Protein AF-A0AAV9QE67-F1 (afdb_monomer_lite)

InterPro domains:
  IPR005828 Major facilitator, sugar transporter-like [PF00083] (31-119)
  IPR036259 MFS transporter superfamily [G3DSA:1.20.1250.20] (19-122)
  IPR036259 MFS transporter superfamily [SSF103473] (22-119)
  IPR050360 Major Facilitator Superfamily Sugar Transporters [PTHR48022] (24-118)

Radius of gyration: 26.64 Å; chains: 1; bounding box: 108×35×49 Å

pLDDT: mean 72.11, std 13.3, range [40.47, 94.06]

Structure (mmCIF, N/CA/C/O backbone):
data_AF-A0AAV9QE67-F1
#
_entry.id   AF-A0AAV9QE67-F1
#
loop_
_atom_site.group_PDB
_atom_site.id
_atom_site.type_symbol
_atom_site.label_atom_id
_atom_site.label_alt_id
_atom_site.label_comp_id
_atom_site.label_asym_id
_atom_site.label_entity_id
_atom_site.label_seq_id
_atom_site.pdbx_PDB_ins_code
_atom_site.Cartn_x
_atom_site.Cartn_y
_atom_site.Cartn_z
_atom_site.occupancy
_atom_site.B_iso_or_equiv
_atom_site.auth_seq_id
_atom_site.auth_comp_id
_atom_site.auth_asym_id
_atom_site.auth_atom_id
_atom_site.pdbx_PDB_model_num
ATOM 1 N N . MET A 1 1 ? 61.101 -3.709 4.827 1.00 40.88 1 MET A N 1
ATOM 2 C CA . MET A 1 1 ? 61.455 -2.454 4.134 1.00 40.88 1 MET A CA 1
ATOM 3 C C . MET A 1 1 ? 60.530 -2.298 2.941 1.00 40.88 1 MET A C 1
ATOM 5 O O . MET A 1 1 ? 60.431 -3.262 2.199 1.00 40.88 1 MET A O 1
ATOM 9 N N . HIS A 1 2 ? 59.928 -1.110 2.797 1.00 40.47 2 HIS A N 1
ATOM 10 C CA . HIS A 1 2 ? 59.095 -0.625 1.678 1.00 40.47 2 HIS A CA 1
ATOM 11 C C . HIS A 1 2 ? 57.735 -1.325 1.476 1.00 40.47 2 HIS A C 1
ATOM 13 O O . HIS A 1 2 ? 57.676 -2.539 1.385 1.00 40.47 2 HIS A O 1
ATOM 19 N N . GLY A 1 3 ? 56.598 -0.642 1.370 1.00 43.06 3 GLY A N 1
ATOM 20 C CA . GLY A 1 3 ? 56.337 0.793 1.298 1.00 43.06 3 GLY A CA 1
ATOM 21 C C . GLY A 1 3 ? 54.846 1.019 1.008 1.00 43.06 3 GLY A C 1
ATOM 22 O O . GLY A 1 3 ? 54.282 0.369 0.140 1.00 43.06 3 GLY A O 1
ATOM 23 N N . GLU A 1 4 ? 54.240 1.872 1.830 1.00 51.09 4 GLU A N 1
ATOM 24 C CA . GLU A 1 4 ? 53.276 2.933 1.508 1.00 51.09 4 GLU A CA 1
ATOM 25 C C . GLU A 1 4 ? 52.076 2.690 0.560 1.00 51.09 4 GLU A C 1
ATOM 27 O O . GLU A 1 4 ? 52.198 2.444 -0.632 1.00 51.09 4 GLU A O 1
ATOM 32 N N . THR A 1 5 ? 50.893 2.931 1.146 1.00 53.00 5 THR A N 1
ATOM 33 C CA . THR A 1 5 ? 49.772 3.740 0.624 1.00 53.00 5 THR A CA 1
ATOM 34 C C . THR A 1 5 ? 49.312 3.568 -0.825 1.00 53.00 5 THR A C 1
ATOM 36 O O . THR A 1 5 ? 49.929 4.041 -1.773 1.00 53.00 5 THR A O 1
ATOM 39 N N . GLY A 1 6 ? 48.068 3.111 -0.953 1.00 41.88 6 GLY A N 1
ATOM 40 C CA . GLY A 1 6 ? 47.242 3.324 -2.134 1.00 41.88 6 GLY A CA 1
ATOM 41 C C . GLY A 1 6 ? 45.772 3.328 -1.746 1.00 41.88 6 GLY A C 1
ATOM 42 O O . GLY A 1 6 ? 45.041 2.408 -2.094 1.00 41.88 6 GLY A O 1
ATOM 43 N N . LEU A 1 7 ? 45.339 4.339 -0.981 1.00 50.62 7 LEU A N 1
ATOM 44 C CA . LEU A 1 7 ? 43.921 4.690 -0.909 1.00 50.62 7 LEU A CA 1
ATOM 45 C C . LEU A 1 7 ? 43.476 4.979 -2.342 1.00 50.62 7 LEU A C 1
ATOM 47 O O . LEU A 1 7 ? 43.859 5.995 -2.919 1.00 50.62 7 LEU A O 1
ATOM 51 N N . VAL A 1 8 ? 42.734 4.038 -2.924 1.00 54.16 8 VAL A N 1
ATOM 52 C CA . VAL A 1 8 ? 42.172 4.132 -4.270 1.00 54.16 8 VAL A CA 1
ATOM 53 C C . VAL A 1 8 ? 41.170 5.282 -4.268 1.00 54.16 8 VAL A C 1
ATOM 55 O O . VAL A 1 8 ? 39.985 5.118 -3.985 1.00 54.16 8 VAL A O 1
ATOM 58 N N . GLY A 1 9 ? 41.685 6.478 -4.541 1.00 53.56 9 GLY A N 1
ATOM 59 C CA . GLY A 1 9 ? 40.908 7.639 -4.920 1.00 53.56 9 GLY A CA 1
ATOM 60 C C . GLY A 1 9 ? 40.227 7.328 -6.242 1.00 53.56 9 GLY A C 1
ATOM 61 O O . GLY A 1 9 ? 40.809 7.510 -7.309 1.00 53.56 9 GLY A O 1
ATOM 62 N N . GLY A 1 10 ? 38.992 6.832 -6.171 1.00 59.50 10 GLY A N 1
ATOM 63 C CA . GLY A 1 10 ? 38.099 6.877 -7.320 1.00 59.50 10 GLY A CA 1
ATOM 64 C C . GLY A 1 10 ? 37.968 8.335 -7.780 1.00 59.50 10 GLY A C 1
ATOM 65 O O . GLY A 1 10 ? 37.978 9.235 -6.933 1.00 59.50 10 GLY A O 1
ATOM 66 N N . PRO A 1 11 ? 37.879 8.611 -9.091 1.00 61.69 11 PRO A N 1
ATOM 67 C CA . PRO A 1 11 ? 37.698 9.972 -9.576 1.00 61.69 11 PRO A CA 1
ATOM 68 C C . PRO A 1 11 ? 36.473 10.591 -8.890 1.00 61.69 11 PRO A C 1
ATOM 70 O O . PRO A 1 11 ? 35.359 10.081 -9.012 1.00 61.69 11 PRO A O 1
ATOM 73 N N . GLN A 1 12 ? 36.685 11.678 -8.143 1.00 59.16 12 GLN A N 1
ATOM 74 C CA . GLN A 1 12 ? 35.619 12.485 -7.549 1.00 59.16 12 GLN A CA 1
ATOM 75 C C . GLN A 1 12 ? 34.843 13.152 -8.690 1.00 59.16 12 GLN A C 1
ATOM 77 O O . GLN A 1 12 ? 35.134 14.280 -9.089 1.00 59.16 12 GLN A O 1
ATOM 82 N N . LEU A 1 13 ? 33.883 12.429 -9.274 1.00 62.62 13 LEU A N 1
ATOM 83 C CA . LEU A 1 13 ? 32.970 12.993 -10.259 1.00 62.62 13 LEU A CA 1
ATOM 84 C C . LEU A 1 13 ? 32.192 14.131 -9.596 1.00 62.62 13 LEU A C 1
ATOM 86 O O . LEU A 1 13 ? 31.385 13.915 -8.692 1.00 62.62 13 LEU A O 1
ATOM 90 N N . SER A 1 14 ? 32.467 15.347 -10.065 1.00 63.91 14 SER A N 1
ATOM 91 C CA . SER A 1 14 ? 31.830 16.582 -9.620 1.00 63.91 14 SER A CA 1
ATOM 92 C C . SER A 1 14 ? 30.305 16.441 -9.598 1.00 63.91 14 SER A C 1
ATOM 94 O O . SER A 1 14 ? 29.702 15.989 -10.577 1.00 63.91 14 SER A O 1
ATOM 96 N N . LEU A 1 15 ? 29.679 16.875 -8.495 1.00 64.06 15 LEU A N 1
ATOM 97 C CA . LEU A 1 15 ? 28.220 16.939 -8.309 1.00 64.06 15 LEU A CA 1
ATOM 98 C C . LEU A 1 15 ? 27.513 17.589 -9.506 1.00 64.06 15 LEU A C 1
ATOM 100 O O . LEU A 1 15 ? 26.421 17.179 -9.888 1.00 64.06 15 LEU A O 1
ATOM 104 N N . VAL A 1 16 ? 28.175 18.551 -10.146 1.00 62.72 16 VAL A N 1
ATOM 105 C CA . VAL A 1 16 ? 27.661 19.280 -11.308 1.00 62.72 16 VAL A CA 1
ATOM 106 C C . VAL A 1 16 ? 27.590 18.394 -12.560 1.00 62.72 16 VAL A C 1
ATOM 108 O O . VAL A 1 16 ? 26.678 18.551 -13.365 1.00 62.72 16 VAL A O 1
ATOM 111 N N . HIS A 1 17 ? 28.491 17.416 -12.716 1.00 59.12 17 HIS A N 1
ATOM 112 C CA . HIS A 1 17 ? 28.443 16.458 -13.827 1.00 59.12 17 HIS A CA 1
ATOM 113 C C . HIS A 1 17 ? 27.333 15.416 -13.622 1.00 59.12 17 HIS A C 1
ATOM 115 O O . HIS A 1 17 ? 26.629 15.082 -14.570 1.00 59.12 17 HIS A O 1
ATOM 121 N N . ARG A 1 18 ? 27.089 14.990 -12.371 1.00 60.72 18 ARG A N 1
ATOM 122 C CA . ARG A 1 18 ? 25.932 14.142 -12.014 1.00 60.72 18 ARG A CA 1
ATOM 123 C C . ARG A 1 18 ? 24.594 14.859 -12.209 1.00 60.72 18 ARG A C 1
ATOM 125 O O . ARG A 1 18 ? 23.641 14.248 -12.673 1.00 60.72 18 ARG A O 1
ATOM 132 N N . MET A 1 19 ? 24.542 16.159 -11.919 1.00 61.78 19 MET A N 1
ATOM 133 C CA . MET A 1 19 ? 23.372 17.005 -12.195 1.00 61.78 19 MET A CA 1
ATOM 134 C C . MET A 1 19 ? 23.133 17.218 -13.699 1.00 61.78 19 MET A C 1
ATOM 136 O O . MET A 1 19 ? 22.018 17.538 -14.093 1.00 61.78 19 MET A O 1
ATOM 140 N N . ARG A 1 20 ? 24.150 17.020 -14.553 1.00 61.75 20 ARG A N 1
ATOM 141 C CA . ARG A 1 20 ? 24.038 17.140 -16.018 1.00 61.75 20 ARG A CA 1
ATOM 142 C C . ARG A 1 20 ? 23.536 15.863 -16.702 1.00 61.75 20 ARG A C 1
ATOM 144 O O . ARG A 1 20 ? 23.045 15.943 -17.821 1.00 61.75 20 ARG A O 1
ATOM 151 N N . GLU A 1 21 ? 23.591 14.718 -16.021 1.00 65.38 21 GLU A N 1
ATOM 152 C CA . GLU A 1 21 ? 22.964 13.457 -16.452 1.00 65.38 21 GLU A CA 1
ATOM 153 C C .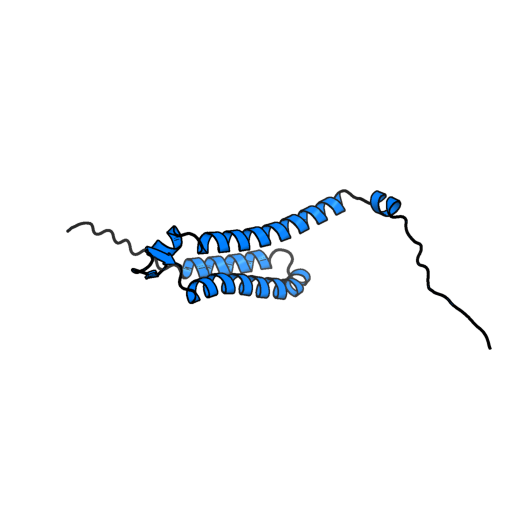 GLU A 1 21 ? 21.529 13.274 -15.924 1.00 65.38 21 GLU A C 1
ATOM 155 O O . GLU A 1 21 ? 20.986 12.169 -15.962 1.00 65.38 21 GLU A O 1
ATOM 160 N N . PHE A 1 22 ? 20.878 14.347 -15.454 1.00 63.50 22 PHE A N 1
ATOM 161 C CA . PHE A 1 22 ? 19.447 14.348 -15.131 1.00 63.50 22 PHE A CA 1
ATOM 162 C C . PHE A 1 22 ? 18.616 14.107 -16.400 1.00 63.50 22 PHE A C 1
ATOM 164 O O . PHE A 1 22 ? 18.114 15.018 -17.055 1.00 63.50 22 PHE A O 1
ATOM 171 N N . ASN A 1 23 ? 18.509 12.838 -16.776 1.00 79.50 23 ASN A N 1
ATOM 172 C CA . ASN A 1 23 ? 17.697 12.377 -17.880 1.00 79.50 23 ASN A CA 1
ATOM 173 C C . ASN A 1 23 ? 16.223 12.406 -17.449 1.00 79.50 23 ASN A C 1
ATOM 175 O O . ASN A 1 23 ? 15.893 12.054 -16.312 1.00 79.50 23 ASN A O 1
ATOM 179 N N . LEU A 1 24 ? 15.317 12.787 -18.350 1.00 80.88 24 LEU A N 1
ATOM 180 C CA . LEU A 1 24 ? 13.880 12.863 -18.061 1.00 80.88 24 LEU A CA 1
ATOM 181 C C . LEU A 1 24 ? 13.338 11.515 -17.549 1.00 80.88 24 LEU A C 1
ATOM 183 O O . LEU A 1 24 ? 12.487 11.470 -16.663 1.00 80.88 24 LEU A O 1
ATOM 187 N N . THR A 1 25 ? 13.898 10.410 -18.049 1.00 85.31 25 THR A N 1
ATOM 188 C CA . THR A 1 25 ? 13.590 9.046 -17.603 1.00 85.31 25 THR A CA 1
ATOM 189 C C . THR A 1 25 ? 13.907 8.822 -16.121 1.00 85.31 25 THR A C 1
ATOM 191 O O . THR A 1 25 ? 13.135 8.165 -15.429 1.00 85.31 25 THR A O 1
ATOM 194 N N . LEU A 1 26 ? 15.004 9.384 -15.603 1.00 86.62 26 LEU A N 1
ATOM 195 C CA . LEU A 1 26 ? 15.378 9.264 -14.188 1.00 86.62 26 LEU A CA 1
ATOM 196 C C . LEU A 1 26 ? 14.388 10.011 -13.295 1.00 86.62 26 LEU A C 1
ATOM 198 O O . LEU A 1 26 ? 13.902 9.449 -12.316 1.00 86.62 26 LEU A O 1
ATOM 202 N N . VAL A 1 27 ? 14.031 11.240 -13.674 1.00 88.94 27 VAL A N 1
ATOM 203 C CA . VAL A 1 27 ? 13.007 12.028 -12.971 1.00 88.94 27 VAL A CA 1
ATOM 204 C C . VAL A 1 27 ? 11.668 11.293 -12.978 1.00 88.94 27 VAL A C 1
ATOM 206 O O . VAL A 1 27 ? 11.007 11.204 -11.946 1.00 88.94 27 VAL A O 1
ATOM 209 N N . PHE A 1 28 ? 11.292 10.703 -14.113 1.00 90.56 28 PHE A N 1
ATOM 210 C CA . PHE A 1 28 ? 10.069 9.917 -14.226 1.00 90.56 28 PHE A CA 1
ATOM 211 C C . PHE A 1 28 ? 10.067 8.702 -13.288 1.00 90.56 28 PHE A C 1
ATOM 213 O O . PHE A 1 28 ? 9.093 8.490 -12.569 1.00 90.56 28 PHE A O 1
ATOM 220 N N . VAL A 1 29 ? 11.161 7.934 -13.230 1.00 91.44 29 VAL A N 1
ATOM 221 C CA . VAL A 1 29 ? 11.276 6.779 -12.320 1.00 91.44 29 VAL A CA 1
ATOM 222 C C . VAL A 1 29 ? 11.254 7.216 -10.852 1.00 91.44 29 VAL A C 1
ATOM 224 O O . VAL A 1 29 ? 10.623 6.550 -10.030 1.00 91.44 29 VAL A O 1
ATOM 227 N N . MET A 1 30 ? 11.883 8.345 -10.514 1.00 91.31 30 MET A N 1
ATOM 228 C CA . MET A 1 30 ? 11.853 8.908 -9.159 1.00 91.31 30 MET A CA 1
ATOM 229 C C . MET A 1 30 ? 10.443 9.334 -8.744 1.00 91.31 30 MET A C 1
ATOM 231 O O . MET A 1 30 ? 9.994 8.975 -7.657 1.00 91.31 30 MET A O 1
ATOM 235 N N . LEU A 1 31 ? 9.724 10.050 -9.613 1.00 93.56 31 LEU A N 1
ATOM 236 C CA . LEU A 1 31 ? 8.333 10.436 -9.368 1.00 93.56 31 LEU A CA 1
ATOM 237 C C . LEU A 1 31 ? 7.422 9.210 -9.270 1.00 93.56 31 LEU A C 1
ATOM 239 O O . LEU A 1 31 ? 6.570 9.153 -8.387 1.00 93.56 31 LEU A O 1
ATOM 243 N N . TYR A 1 32 ? 7.634 8.210 -10.126 1.00 92.06 32 TYR A N 1
ATOM 244 C CA . TYR A 1 32 ? 6.895 6.953 -10.084 1.00 92.06 32 TYR A CA 1
ATOM 245 C C . TYR A 1 32 ? 7.103 6.224 -8.749 1.00 92.06 32 TYR A C 1
ATOM 247 O O . TYR A 1 32 ? 6.129 5.925 -8.057 1.00 92.06 32 TYR A O 1
ATOM 255 N N . MET A 1 33 ? 8.351 6.019 -8.322 1.00 91.44 33 MET A N 1
ATOM 256 C CA . MET A 1 33 ? 8.648 5.398 -7.025 1.00 91.44 33 MET A CA 1
ATOM 257 C C . MET A 1 33 ? 8.115 6.223 -5.848 1.00 91.44 33 MET A C 1
ATOM 259 O O . MET A 1 33 ? 7.550 5.660 -4.909 1.00 91.44 33 MET A O 1
ATOM 263 N N . GLY A 1 34 ? 8.213 7.553 -5.926 1.00 94.06 34 GLY A N 1
ATOM 264 C CA . GLY A 1 34 ? 7.622 8.462 -4.946 1.00 94.06 34 GLY A CA 1
ATOM 265 C C . GLY A 1 34 ? 6.101 8.316 -4.855 1.00 94.06 34 GLY A C 1
ATOM 266 O O . GLY A 1 34 ? 5.555 8.245 -3.756 1.00 94.06 34 GLY A O 1
ATOM 267 N N . SER A 1 35 ? 5.415 8.188 -5.994 1.00 93.69 35 SER A N 1
ATOM 268 C CA . SER A 1 35 ? 3.963 7.984 -6.039 1.00 93.69 35 SER A CA 1
ATOM 269 C C . SER A 1 35 ? 3.538 6.643 -5.430 1.00 93.69 35 SER A C 1
ATOM 271 O O . SER A 1 35 ? 2.545 6.595 -4.705 1.00 93.69 35 SER A O 1
ATOM 273 N N . CYS A 1 36 ? 4.320 5.574 -5.629 1.00 88.81 36 CYS A N 1
ATOM 274 C CA . CYS A 1 36 ? 4.078 4.281 -4.985 1.00 88.81 36 CYS A CA 1
ATOM 275 C C . CYS A 1 36 ? 4.213 4.370 -3.458 1.00 88.81 36 CYS A C 1
ATOM 277 O O . CYS A 1 36 ? 3.340 3.888 -2.735 1.00 88.81 36 CYS A O 1
ATOM 279 N N . ALA A 1 37 ? 5.275 5.012 -2.961 1.00 89.06 37 ALA A N 1
ATOM 280 C CA . ALA A 1 37 ? 5.482 5.198 -1.525 1.00 89.06 37 ALA A CA 1
ATOM 281 C C . ALA A 1 37 ? 4.385 6.075 -0.897 1.00 89.06 37 ALA A C 1
ATOM 283 O O . ALA A 1 37 ? 3.869 5.758 0.177 1.00 89.06 37 ALA A O 1
ATOM 284 N N . PHE A 1 38 ? 3.977 7.138 -1.594 1.00 93.62 38 PHE A N 1
ATOM 285 C CA . PHE A 1 38 ? 2.874 7.995 -1.170 1.00 93.62 38 PHE A CA 1
ATOM 286 C C . PHE A 1 38 ? 1.548 7.232 -1.101 1.00 93.62 38 PHE A C 1
ATOM 288 O O . PHE A 1 38 ? 0.829 7.353 -0.114 1.00 93.62 38 PHE A O 1
ATOM 295 N N . ASN A 1 39 ? 1.236 6.414 -2.110 1.00 91.94 39 ASN A N 1
ATOM 296 C CA . ASN A 1 39 ? 0.007 5.624 -2.136 1.00 91.94 39 ASN A CA 1
ATOM 297 C C . ASN A 1 39 ? -0.072 4.649 -0.951 1.00 91.94 39 ASN A C 1
ATOM 299 O O . ASN A 1 39 ? -1.110 4.568 -0.297 1.00 91.94 39 ASN A O 1
ATOM 303 N N . PHE A 1 40 ? 1.040 3.985 -0.618 1.00 87.44 40 PHE A N 1
ATOM 304 C CA . PHE A 1 40 ? 1.123 3.135 0.570 1.00 87.44 40 PHE A CA 1
ATOM 305 C C . PHE A 1 40 ? 0.859 3.921 1.865 1.00 87.44 40 PHE A C 1
ATOM 307 O O . PHE A 1 40 ? 0.076 3.476 2.704 1.00 87.44 40 PHE A O 1
ATOM 314 N N . GLY A 1 41 ? 1.471 5.100 2.022 1.00 91.25 41 GLY A N 1
ATOM 315 C CA . GLY A 1 41 ? 1.246 5.952 3.193 1.00 91.25 41 GLY A CA 1
ATOM 316 C C . GLY A 1 41 ? -0.192 6.469 3.290 1.00 91.25 41 GLY A C 1
ATOM 317 O O . GLY A 1 41 ? -0.776 6.474 4.374 1.00 91.25 41 GLY A O 1
ATOM 318 N N . TYR A 1 42 ? -0.781 6.853 2.157 1.00 93.12 42 TYR A N 1
ATOM 319 C CA . TYR A 1 42 ? -2.165 7.311 2.075 1.00 93.12 42 TYR A CA 1
ATOM 320 C C . TYR A 1 42 ? -3.158 6.211 2.466 1.00 93.12 42 TYR A C 1
ATOM 322 O O . TYR A 1 42 ? -4.053 6.468 3.265 1.00 93.12 42 TYR A O 1
ATOM 330 N N . ASP A 1 43 ? -2.976 4.986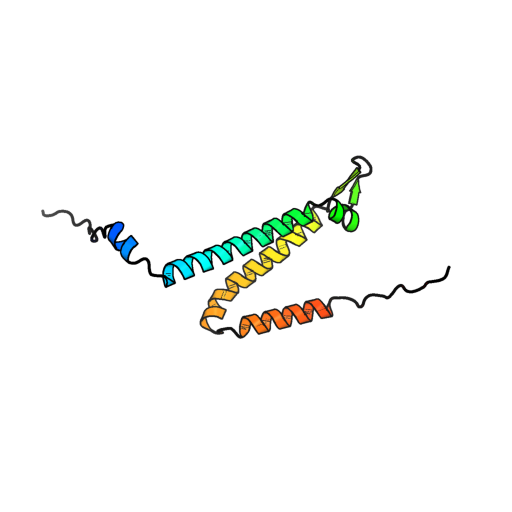 1.965 1.00 90.62 43 ASP A N 1
ATOM 331 C CA . ASP A 1 43 ? -3.811 3.828 2.310 1.00 90.62 43 ASP A CA 1
ATOM 332 C C . ASP A 1 43 ? -3.804 3.565 3.823 1.00 90.62 43 ASP A C 1
ATOM 334 O O . ASP A 1 43 ? -4.855 3.560 4.464 1.00 90.62 43 ASP A O 1
ATOM 338 N N . VAL A 1 44 ? -2.613 3.453 4.423 1.00 89.19 44 VAL A N 1
ATOM 339 C CA . VAL A 1 44 ? -2.462 3.213 5.868 1.00 89.19 44 VAL A CA 1
ATOM 340 C C . VAL A 1 44 ? -3.069 4.356 6.692 1.00 89.19 44 VAL A C 1
ATOM 342 O O . VAL A 1 44 ? -3.777 4.105 7.669 1.00 89.19 44 VAL A O 1
ATOM 345 N N . GLY A 1 45 ? -2.838 5.608 6.288 1.00 89.44 45 GLY A N 1
ATOM 346 C CA . GLY A 1 45 ? -3.373 6.783 6.976 1.00 89.44 45 GLY A CA 1
ATOM 347 C C . GLY A 1 45 ? -4.896 6.880 6.896 1.00 89.44 45 GLY A C 1
ATOM 348 O O . GLY A 1 45 ? -5.554 7.121 7.908 1.00 89.44 45 GLY A O 1
ATOM 349 N N . ASN A 1 46 ? -5.472 6.636 5.719 1.00 89.12 46 ASN A N 1
ATOM 350 C CA . ASN A 1 46 ? -6.916 6.675 5.519 1.00 89.12 46 ASN A CA 1
ATOM 351 C C . ASN A 1 46 ? -7.620 5.544 6.289 1.00 89.12 46 ASN A C 1
ATOM 353 O O . ASN A 1 46 ? -8.632 5.788 6.945 1.00 89.12 46 ASN A O 1
ATOM 357 N N . PHE A 1 47 ? -7.058 4.330 6.288 1.00 85.50 47 PHE A N 1
ATOM 358 C CA . PHE A 1 47 ? -7.574 3.219 7.096 1.00 85.50 47 PHE A CA 1
ATOM 359 C C . PHE A 1 47 ? -7.533 3.513 8.599 1.00 85.50 47 PHE A C 1
ATOM 361 O O . PHE A 1 47 ? -8.485 3.188 9.311 1.00 85.50 47 PHE A O 1
ATOM 368 N N . GLY A 1 48 ? -6.458 4.131 9.095 1.00 85.50 48 GLY A N 1
ATOM 369 C CA . GLY A 1 48 ? -6.366 4.558 10.493 1.00 85.50 48 GLY A CA 1
ATOM 370 C C . GLY A 1 48 ? -7.382 5.650 10.841 1.00 85.50 48 GLY A C 1
ATOM 371 O O . GLY A 1 48 ? -8.036 5.579 11.881 1.00 85.50 48 GLY A O 1
ATOM 372 N N . ALA A 1 49 ? -7.576 6.623 9.945 1.00 86.12 49 ALA A N 1
ATOM 373 C CA . ALA A 1 49 ? -8.540 7.704 10.136 1.00 86.12 49 ALA A CA 1
ATOM 374 C C . ALA A 1 49 ? -9.978 7.177 10.245 1.00 86.12 49 ALA A C 1
ATOM 376 O O . ALA A 1 49 ? -10.691 7.562 11.170 1.00 86.12 49 ALA A O 1
ATOM 377 N N . VAL A 1 50 ? -10.385 6.258 9.358 1.00 83.75 50 VAL A N 1
ATOM 378 C CA . VAL A 1 50 ? -11.730 5.651 9.377 1.00 83.75 50 VAL A CA 1
ATOM 379 C C . VAL A 1 50 ? -11.974 4.854 10.661 1.00 83.75 50 VAL A C 1
ATOM 381 O O . VAL A 1 50 ? -13.051 4.968 11.245 1.00 83.75 50 VAL A O 1
ATOM 384 N N . GLN A 1 51 ? -10.977 4.106 11.146 1.00 76.44 51 GLN A N 1
ATOM 385 C CA . GLN A 1 51 ? -11.077 3.360 12.410 1.00 76.44 51 GLN A CA 1
ATOM 386 C C . GLN A 1 51 ? -11.286 4.276 13.628 1.00 76.44 51 GLN A C 1
ATOM 388 O O . GLN A 1 51 ? -11.948 3.878 14.584 1.00 76.44 51 GLN A O 1
ATOM 393 N N . GLY A 1 52 ? -10.765 5.506 13.588 1.00 77.44 52 GLY A N 1
ATOM 394 C CA . GLY A 1 52 ? -10.954 6.510 14.638 1.00 77.44 52 GLY A CA 1
ATOM 395 C C . GLY A 1 52 ? -12.260 7.310 14.542 1.00 77.44 52 GLY A C 1
ATOM 396 O O . GLY A 1 52 ? -12.559 8.102 15.438 1.00 77.44 52 GLY A O 1
ATOM 397 N N . MET A 1 53 ? -13.053 7.149 13.475 1.00 79.62 53 MET A N 1
ATOM 398 C CA . MET A 1 53 ? -14.294 7.908 13.311 1.00 79.62 53 MET A CA 1
ATOM 399 C C . MET A 1 53 ? -15.385 7.402 14.261 1.00 79.62 53 MET A C 1
ATOM 401 O O . MET A 1 53 ? -15.778 6.236 14.235 1.00 79.62 53 MET A O 1
ATOM 405 N N . GLN A 1 54 ? -15.992 8.328 15.007 1.00 67.69 54 GLN A N 1
ATOM 406 C CA . GLN A 1 54 ? -17.120 8.056 15.911 1.00 67.69 54 GLN A CA 1
ATOM 407 C C . GLN A 1 54 ? -18.315 7.403 15.198 1.00 67.69 54 GLN A C 1
ATOM 409 O O . GLN A 1 54 ? -19.031 6.590 15.776 1.00 67.69 54 GLN A O 1
ATOM 414 N N . SER A 1 55 ? -18.531 7.715 13.915 1.00 67.88 55 SER A N 1
ATOM 415 C CA . SER A 1 55 ? -19.606 7.094 13.133 1.00 67.88 55 SER A CA 1
ATOM 416 C C . SER A 1 55 ? -19.358 5.609 12.843 1.00 67.88 55 SER A C 1
ATOM 418 O O . SER A 1 55 ? -20.322 4.865 12.671 1.00 67.88 55 SER A O 1
ATOM 420 N N . PHE A 1 56 ? -18.094 5.180 12.792 1.00 66.38 56 PHE A N 1
ATOM 421 C CA . PHE A 1 56 ? -17.710 3.779 12.618 1.00 66.38 56 PHE A CA 1
ATOM 422 C C . PHE A 1 56 ? -17.845 3.018 13.943 1.00 66.38 56 PHE A C 1
ATOM 424 O O . PHE A 1 56 ? -18.450 1.946 13.982 1.00 66.38 56 PHE A O 1
ATOM 431 N N . GLY A 1 57 ? -17.406 3.638 15.044 1.00 65.12 57 GLY A N 1
ATOM 432 C CA . GLY A 1 57 ? -17.615 3.133 16.404 1.00 65.12 57 GLY A CA 1
ATOM 433 C C . GLY A 1 57 ? -19.094 2.968 16.775 1.00 65.12 57 GLY A C 1
ATOM 434 O O . GLY A 1 57 ? -19.452 1.987 17.407 1.00 65.12 57 GLY A O 1
ATOM 435 N N . LYS A 1 58 ? -19.993 3.840 16.297 1.00 63.66 58 LYS A N 1
ATOM 436 C CA . LYS A 1 58 ? -21.451 3.678 16.491 1.00 63.66 58 LYS A CA 1
ATOM 437 C C . LYS A 1 58 ? -22.068 2.485 15.754 1.00 63.66 58 LYS A C 1
ATOM 439 O O . LYS A 1 58 ? -23.168 2.071 16.100 1.00 63.66 58 LYS A O 1
ATOM 444 N N . ARG A 1 59 ? -21.418 1.982 14.699 1.00 66.75 59 ARG A N 1
ATOM 445 C CA . ARG A 1 59 ? -21.968 0.931 13.825 1.00 66.75 59 ARG A CA 1
ATOM 446 C C . ARG A 1 59 ? -21.363 -0.447 14.100 1.00 66.75 59 ARG A C 1
ATOM 448 O O . ARG A 1 59 ? -22.032 -1.444 13.861 1.00 66.75 59 ARG A O 1
ATOM 455 N N . PHE A 1 60 ? -20.122 -0.488 14.588 1.00 65.62 60 PHE A N 1
ATOM 456 C CA . PHE A 1 60 ? -19.353 -1.719 14.814 1.00 65.62 60 PHE A CA 1
ATOM 457 C C . PHE A 1 60 ? -18.661 -1.787 16.187 1.00 65.62 60 PHE A C 1
ATOM 459 O O . PHE A 1 60 ? -17.950 -2.753 16.456 1.00 65.62 60 PHE A O 1
ATOM 466 N N . GLY A 1 61 ? -18.806 -0.761 17.029 1.00 64.31 61 GLY A N 1
ATOM 467 C CA . GLY A 1 61 ? -18.182 -0.676 18.349 1.00 64.31 61 GLY A CA 1
ATOM 468 C C . GLY A 1 61 ? -19.163 -0.886 19.500 1.00 64.31 61 GLY A C 1
ATOM 469 O O . GLY A 1 61 ? -20.379 -0.855 19.314 1.00 64.31 61 GLY A O 1
ATOM 470 N N . GLU A 1 62 ? -18.614 -1.080 20.696 1.00 62.22 62 GLU A N 1
ATOM 471 C CA . GLU A 1 62 ? -19.371 -1.055 21.948 1.00 62.22 62 GLU A CA 1
ATOM 472 C C . GLU A 1 62 ? -19.393 0.387 22.469 1.00 62.22 62 GLU A C 1
ATOM 474 O O . GLU A 1 62 ? -18.365 1.069 22.518 1.00 62.22 62 GLU A O 1
ATOM 479 N N . CYS A 1 63 ? -20.585 0.884 22.796 1.00 62.16 63 CYS A N 1
ATOM 480 C CA . CYS A 1 63 ? -20.738 2.187 23.426 1.00 62.16 63 CYS A CA 1
ATOM 481 C C . CYS A 1 63 ? -20.605 2.009 24.936 1.00 62.16 63 CYS A C 1
ATOM 483 O O . CYS A 1 63 ? -21.328 1.215 25.532 1.00 62.16 63 CYS A O 1
ATOM 485 N N . ASP A 1 64 ? -19.683 2.747 25.542 1.00 60.72 64 ASP A N 1
ATOM 486 C CA . ASP A 1 64 ? -19.558 2.790 26.991 1.00 60.72 64 ASP A CA 1
ATOM 487 C C . ASP A 1 64 ? -20.557 3.820 27.542 1.00 60.72 64 ASP A C 1
ATOM 489 O O . ASP A 1 64 ? -20.447 5.023 27.267 1.00 60.72 64 ASP A O 1
ATOM 493 N N . ASP A 1 65 ? -21.553 3.346 28.296 1.00 57.47 65 ASP A N 1
ATOM 494 C CA . ASP A 1 65 ? -22.610 4.175 28.894 1.00 57.47 65 ASP A CA 1
ATOM 495 C C . ASP A 1 65 ? -22.056 5.249 29.851 1.00 57.47 65 ASP A C 1
ATOM 497 O O . ASP A 1 65 ? -22.738 6.233 30.140 1.00 57.47 65 ASP A O 1
ATOM 501 N N . THR A 1 66 ? -20.809 5.113 30.323 1.00 56.72 66 THR A N 1
ATOM 502 C CA . THR A 1 66 ? -20.204 6.063 31.273 1.00 56.72 66 THR A CA 1
ATOM 503 C C . THR A 1 66 ? -19.551 7.282 30.619 1.00 56.72 66 THR A C 1
ATOM 505 O O . THR A 1 66 ? -19.474 8.342 31.240 1.00 56.72 66 THR A O 1
ATOM 508 N N . THR A 1 67 ? -19.095 7.167 29.370 1.00 61.84 67 THR A N 1
ATOM 509 C CA . THR A 1 67 ? -18.364 8.238 28.660 1.00 61.84 67 THR A CA 1
ATOM 510 C C . THR A 1 67 ? -19.075 8.724 27.400 1.00 61.84 67 THR A C 1
ATOM 512 O O . THR A 1 67 ? -18.697 9.757 26.845 1.00 61.84 67 THR A O 1
ATOM 515 N N . GLY A 1 68 ? -20.119 8.022 26.941 1.00 60.69 68 GLY A N 1
ATOM 516 C CA . GLY A 1 68 ? -20.885 8.388 25.743 1.00 60.69 68 GLY A CA 1
ATOM 517 C C . GLY A 1 68 ? -20.080 8.290 24.440 1.00 60.69 68 GLY A C 1
ATOM 518 O O . GLY A 1 68 ? -20.556 8.708 23.381 1.00 60.69 68 GLY A O 1
ATOM 519 N N . THR A 1 69 ? -18.859 7.752 24.500 1.00 58.22 69 THR A N 1
ATOM 520 C CA . THR A 1 69 ? -17.983 7.547 23.349 1.00 58.22 69 THR A CA 1
ATOM 521 C C . THR A 1 69 ? -18.109 6.111 22.865 1.00 58.22 69 THR A C 1
ATOM 523 O O . THR A 1 69 ? -17.830 5.175 23.609 1.00 58.22 69 THR A O 1
ATOM 526 N N . CYS A 1 70 ? -18.507 5.935 21.606 1.00 60.34 70 CYS A N 1
ATOM 527 C CA . CYS A 1 70 ? -18.544 4.620 20.973 1.00 60.34 70 CYS A CA 1
ATOM 528 C C . CYS A 1 70 ? -17.218 4.412 20.240 1.00 60.34 70 CYS A C 1
ATOM 530 O O . CYS A 1 70 ? -16.9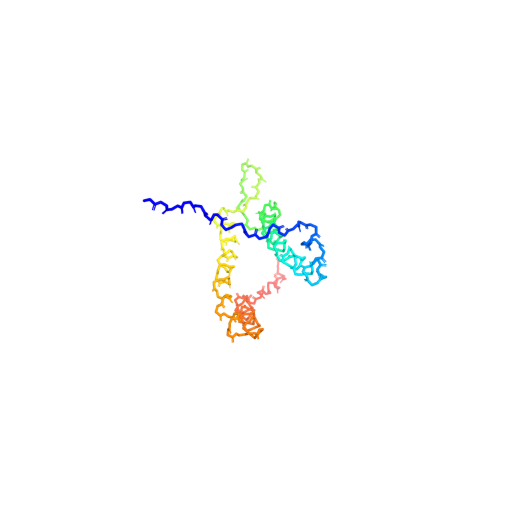34 5.100 19.254 1.00 60.34 70 CYS A O 1
ATOM 532 N N . ALA A 1 71 ? -16.398 3.486 20.731 1.00 65.69 71 ALA A N 1
ATOM 533 C CA . ALA A 1 71 ? -15.091 3.176 20.164 1.00 65.69 71 ALA A CA 1
ATOM 534 C C . ALA A 1 71 ? -15.077 1.757 19.586 1.00 65.69 71 ALA A C 1
ATOM 536 O O . ALA A 1 71 ? -15.792 0.866 20.044 1.00 65.69 71 ALA A O 1
ATOM 537 N N . LEU A 1 72 ? -14.258 1.543 18.554 1.00 68.25 72 LEU A N 1
ATOM 538 C CA . LEU A 1 72 ? -14.067 0.214 17.985 1.00 68.25 72 LEU A CA 1
ATOM 539 C C . LEU A 1 72 ? -13.232 -0.639 18.963 1.00 68.25 72 LEU A C 1
ATOM 541 O O . LEU A 1 72 ? -12.168 -0.179 19.391 1.00 68.25 72 LEU A O 1
ATOM 545 N N . PRO A 1 73 ? -13.666 -1.862 19.324 1.00 69.94 73 PRO A N 1
ATOM 546 C CA . PRO A 1 73 ? -12.944 -2.694 20.276 1.00 69.94 73 PRO A CA 1
ATOM 547 C C . PRO A 1 73 ? -11.539 -3.029 19.760 1.00 69.94 73 PRO A C 1
ATOM 549 O O . PRO A 1 73 ? -11.338 -3.324 18.579 1.00 69.94 73 PRO A O 1
ATOM 552 N N . ALA A 1 74 ? -10.553 -3.006 20.662 1.00 74.75 74 ALA A N 1
ATOM 553 C CA . ALA A 1 74 ? -9.130 -3.086 20.317 1.00 74.75 74 ALA A CA 1
ATOM 554 C C . ALA A 1 74 ? -8.751 -4.349 19.521 1.00 74.75 74 ALA A C 1
ATOM 556 O O . ALA A 1 74 ? -7.859 -4.303 18.670 1.00 74.75 74 ALA A O 1
ATOM 557 N N . TRP A 1 75 ? -9.444 -5.468 19.755 1.00 75.19 75 TRP A N 1
ATOM 558 C CA . TRP A 1 75 ? -9.215 -6.712 19.019 1.00 75.19 75 TRP A CA 1
ATOM 559 C C . TRP A 1 75 ? -9.607 -6.575 17.540 1.00 75.19 75 TRP A C 1
ATOM 561 O O . TRP A 1 75 ? -8.869 -7.025 16.664 1.00 75.19 75 TRP A O 1
ATOM 571 N N . LEU A 1 76 ? -10.715 -5.888 17.247 1.00 77.44 76 LEU A N 1
ATOM 572 C CA . LEU A 1 76 ? -11.217 -5.721 15.888 1.00 77.44 76 LEU A CA 1
ATOM 573 C C . LEU A 1 76 ? -10.344 -4.739 15.102 1.00 77.44 76 LEU A C 1
ATOM 575 O O . LEU A 1 76 ? -9.929 -5.058 13.992 1.00 77.44 76 LEU A O 1
ATOM 579 N N . SER A 1 77 ? -9.966 -3.607 15.702 1.00 78.69 77 SER A N 1
ATOM 580 C CA . SER A 1 77 ? -9.011 -2.654 15.108 1.00 78.69 77 SER A CA 1
ATOM 581 C C . SER A 1 77 ? -7.662 -3.315 14.777 1.00 78.69 77 SER A C 1
ATOM 583 O O . SER A 1 77 ? -7.061 -3.075 13.724 1.00 78.69 77 SER A O 1
ATOM 585 N N . SER A 1 78 ? -7.200 -4.215 15.653 1.00 82.94 78 SER A N 1
ATOM 586 C CA . SER A 1 78 ? -5.952 -4.965 15.455 1.00 82.94 78 SER A CA 1
ATOM 587 C C . SER A 1 78 ? -6.047 -5.952 14.290 1.00 82.94 78 SER A C 1
ATOM 589 O O . SER A 1 78 ? -5.120 -6.042 13.481 1.00 82.94 78 SER A O 1
ATOM 591 N N . LEU A 1 79 ? -7.171 -6.661 14.147 1.00 83.12 79 LEU A N 1
ATOM 592 C CA . LEU A 1 79 ? -7.410 -7.546 13.001 1.00 83.12 79 LEU A CA 1
ATOM 593 C C . LEU A 1 79 ? -7.541 -6.762 11.687 1.00 83.12 79 LEU A C 1
ATOM 595 O O . LEU A 1 79 ? -6.924 -7.134 10.690 1.00 83.12 79 LEU A O 1
ATOM 599 N N . MET A 1 80 ? -8.276 -5.646 11.699 1.00 82.44 80 MET A N 1
ATOM 600 C CA . MET A 1 80 ? -8.479 -4.781 10.529 1.00 82.44 80 MET A CA 1
ATOM 601 C C . MET A 1 80 ? -7.169 -4.198 9.993 1.00 82.44 80 MET A C 1
ATOM 603 O O . MET A 1 80 ? -7.026 -4.026 8.787 1.00 82.44 80 MET A O 1
ATOM 607 N N . THR A 1 81 ? -6.200 -3.922 10.869 1.00 85.38 81 THR A N 1
ATOM 608 C CA . THR A 1 81 ? -4.886 -3.404 10.466 1.00 85.38 81 THR A CA 1
ATOM 609 C C . THR A 1 81 ? -3.908 -4.530 10.112 1.00 85.38 81 THR A C 1
ATOM 611 O O . THR A 1 81 ? -3.205 -4.444 9.108 1.00 85.38 81 THR A O 1
ATOM 614 N N . SER A 1 82 ? -3.863 -5.620 10.880 1.00 86.94 82 SER A N 1
ATOM 615 C CA . SER A 1 82 ? -2.886 -6.700 10.660 1.00 86.94 82 SER A CA 1
ATOM 616 C C . SER A 1 82 ? -3.114 -7.495 9.370 1.00 86.94 82 SER A C 1
ATOM 618 O O . SER A 1 82 ? -2.139 -7.839 8.703 1.00 86.94 82 SER A O 1
ATOM 620 N N . LEU A 1 83 ? -4.367 -7.738 8.970 1.00 86.12 83 LEU A N 1
ATOM 621 C CA . LEU A 1 83 ? -4.696 -8.481 7.745 1.00 86.12 83 LEU A CA 1
ATOM 622 C C . LEU A 1 83 ? -4.150 -7.798 6.467 1.00 86.12 83 LEU A C 1
ATOM 624 O O . LEU A 1 83 ? -3.458 -8.467 5.692 1.00 86.12 83 LEU A O 1
ATOM 628 N N . PRO A 1 84 ? -4.352 -6.480 6.242 1.00 86.38 84 PRO A N 1
ATOM 629 C CA . PRO A 1 84 ? -3.712 -5.756 5.145 1.00 86.38 84 PRO A CA 1
ATOM 630 C C . PRO A 1 84 ? -2.183 -5.802 5.178 1.00 86.38 84 PRO A C 1
ATOM 632 O O . PRO A 1 84 ? -1.558 -5.991 4.134 1.00 86.38 84 PRO A O 1
ATOM 635 N N . PHE A 1 85 ? -1.562 -5.632 6.350 1.00 86.06 85 PHE A N 1
ATOM 636 C CA . PHE A 1 85 ? -0.100 -5.688 6.476 1.00 86.06 85 PHE A CA 1
ATOM 637 C C . PHE A 1 85 ? 0.446 -7.082 6.153 1.00 86.06 85 PHE A C 1
ATOM 639 O O . PHE A 1 85 ? 1.454 -7.194 5.452 1.00 86.06 85 PHE A O 1
ATOM 646 N N . LEU A 1 86 ? -0.248 -8.137 6.582 1.00 88.81 86 LEU A N 1
ATOM 647 C CA . LEU A 1 86 ? 0.093 -9.515 6.242 1.00 88.81 86 LEU A CA 1
ATOM 648 C C . LEU A 1 86 ? -0.006 -9.751 4.729 1.00 88.81 86 LEU A C 1
ATOM 650 O O . LEU A 1 86 ? 0.927 -10.282 4.128 1.00 88.81 86 LEU A O 1
ATOM 654 N N . GLY A 1 87 ? -1.081 -9.280 4.091 1.00 84.62 87 GLY A N 1
ATOM 655 C CA . GLY A 1 87 ? -1.237 -9.348 2.636 1.00 84.62 87 GLY A CA 1
ATOM 656 C C . GLY A 1 87 ? -0.120 -8.614 1.889 1.00 84.62 87 GLY A C 1
ATOM 657 O O . GLY A 1 87 ? 0.429 -9.139 0.920 1.00 84.62 87 GLY A O 1
ATOM 658 N N . LYS A 1 88 ? 0.291 -7.437 2.376 1.00 84.75 88 LYS A N 1
ATOM 659 C CA . LYS A 1 88 ? 1.427 -6.690 1.816 1.00 84.75 88 LYS A CA 1
ATOM 660 C C . LYS A 1 88 ? 2.757 -7.434 1.999 1.00 84.75 88 LYS A C 1
ATOM 662 O O . LYS A 1 88 ? 3.548 -7.473 1.060 1.00 84.75 88 LYS A O 1
ATOM 667 N N . ALA A 1 89 ? 2.988 -8.078 3.144 1.00 86.31 89 ALA A N 1
ATOM 668 C CA . ALA A 1 89 ? 4.186 -8.888 3.388 1.00 86.31 89 ALA A CA 1
ATOM 669 C C . ALA A 1 89 ? 4.248 -10.123 2.470 1.00 86.31 89 ALA A C 1
ATOM 671 O O . ALA A 1 89 ? 5.282 -10.407 1.858 1.00 86.31 89 ALA A O 1
ATOM 672 N N . MET A 1 90 ? 3.124 -10.824 2.311 1.00 86.19 90 MET A N 1
ATOM 673 C CA . MET A 1 90 ? 3.009 -11.950 1.380 1.00 86.19 90 MET A CA 1
ATOM 674 C C . MET A 1 90 ? 3.190 -11.496 -0.073 1.00 86.19 90 MET A C 1
ATOM 676 O O . MET A 1 90 ? 3.892 -12.140 -0.848 1.00 86.19 90 MET A O 1
ATOM 680 N N . GLY A 1 91 ? 2.622 -10.346 -0.438 1.00 80.06 91 GLY A N 1
ATOM 681 C CA . GLY A 1 91 ? 2.790 -9.758 -1.764 1.00 80.06 91 GLY A CA 1
ATOM 682 C C . GLY A 1 91 ? 4.240 -9.369 -2.052 1.00 80.06 91 GLY A C 1
ATOM 683 O O . GLY A 1 91 ? 4.762 -9.702 -3.112 1.00 80.06 91 GLY A O 1
ATOM 684 N N . ALA A 1 92 ? 4.920 -8.722 -1.102 1.00 83.94 92 ALA A N 1
ATOM 685 C CA . ALA A 1 92 ? 6.312 -8.302 -1.247 1.00 83.94 92 ALA A CA 1
ATOM 686 C C . ALA A 1 92 ? 7.274 -9.494 -1.371 1.00 83.94 92 ALA A C 1
ATOM 688 O O . ALA A 1 92 ? 8.151 -9.488 -2.235 1.00 83.94 92 ALA A O 1
ATOM 689 N N . THR A 1 93 ? 7.078 -10.537 -0.559 1.00 84.00 93 THR A N 1
ATOM 690 C CA . THR A 1 93 ? 7.888 -11.767 -0.617 1.00 84.00 93 THR A CA 1
ATOM 691 C C . THR A 1 93 ? 7.652 -12.552 -1.908 1.00 84.00 93 THR A C 1
ATOM 693 O O . THR A 1 93 ? 8.604 -13.053 -2.505 1.00 84.00 93 THR A O 1
ATOM 696 N N . ALA A 1 94 ? 6.411 -12.601 -2.401 1.00 80.06 94 AL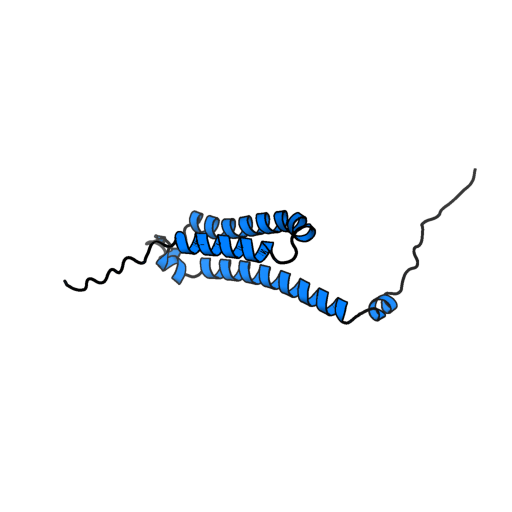A A N 1
ATOM 697 C CA . ALA A 1 94 ? 6.084 -13.248 -3.669 1.00 80.06 94 ALA A CA 1
ATOM 698 C C . ALA A 1 94 ? 6.523 -12.432 -4.902 1.00 80.06 94 ALA A C 1
ATOM 700 O O . ALA A 1 94 ? 6.740 -13.008 -5.968 1.00 80.06 94 ALA A O 1
ATOM 701 N N . CYS A 1 95 ? 6.690 -11.110 -4.775 1.00 74.88 95 CYS A N 1
ATOM 702 C CA . CYS A 1 95 ? 7.013 -10.220 -5.892 1.00 74.88 95 CYS A CA 1
ATOM 703 C C . CYS A 1 95 ? 8.365 -10.548 -6.546 1.00 74.88 95 CYS A C 1
ATOM 705 O O . CYS A 1 95 ? 8.452 -10.527 -7.767 1.00 74.88 95 CYS A O 1
ATOM 707 N N . GLY A 1 96 ? 9.389 -10.922 -5.770 1.00 77.00 96 GLY A N 1
ATOM 708 C CA . GLY A 1 96 ? 10.711 -11.307 -6.292 1.00 77.00 96 GLY A CA 1
ATOM 709 C C . GLY A 1 96 ? 10.660 -12.453 -7.317 1.00 77.00 96 GLY A C 1
ATOM 710 O O . GLY A 1 96 ? 10.977 -12.236 -8.487 1.00 77.00 96 GLY A O 1
ATOM 711 N N . PRO A 1 97 ? 10.202 -13.662 -6.937 1.00 71.62 97 PRO A N 1
ATOM 712 C CA . PRO A 1 97 ? 10.107 -14.786 -7.871 1.00 71.62 97 PRO A CA 1
ATOM 713 C C . PRO A 1 97 ? 9.059 -14.573 -8.979 1.00 71.62 97 PRO A C 1
ATOM 715 O O . PRO A 1 97 ? 9.213 -15.101 -10.082 1.00 71.62 97 PRO A O 1
ATOM 718 N N . ILE A 1 98 ? 7.997 -13.798 -8.721 1.00 68.75 98 ILE A N 1
ATOM 719 C CA . ILE A 1 98 ? 6.969 -13.471 -9.725 1.00 68.75 98 ILE A CA 1
ATOM 720 C C . ILE A 1 98 ? 7.485 -12.476 -10.769 1.00 68.75 98 ILE A C 1
ATOM 722 O O . ILE A 1 98 ? 7.149 -12.620 -11.947 1.00 68.75 98 ILE A O 1
ATOM 726 N N . ALA A 1 99 ? 8.306 -11.501 -10.375 1.00 67.06 99 ALA A N 1
ATOM 727 C CA . ALA A 1 99 ? 8.928 -10.548 -11.289 1.00 67.06 99 ALA A CA 1
ATOM 728 C C . ALA A 1 99 ? 9.871 -11.256 -12.269 1.00 67.06 99 ALA A C 1
ATOM 730 O O . ALA A 1 99 ? 9.862 -10.934 -13.456 1.00 67.06 99 ALA A O 1
ATOM 731 N N . GLU A 1 100 ? 10.603 -12.267 -11.795 1.00 66.94 100 GLU A N 1
ATOM 732 C CA . GLU A 1 100 ? 11.498 -13.066 -12.637 1.00 66.94 100 GLU A CA 1
ATOM 733 C C . GLU A 1 100 ? 10.749 -14.026 -13.577 1.00 66.94 100 GLU A C 1
ATOM 735 O O . GLU A 1 100 ? 11.187 -14.239 -14.706 1.00 66.94 100 GLU A O 1
ATOM 740 N N . ARG A 1 101 ? 9.609 -14.604 -13.157 1.00 64.75 101 ARG A N 1
ATOM 741 C CA . ARG A 1 101 ? 8.906 -15.629 -13.957 1.00 64.75 101 ARG A CA 1
ATOM 742 C C . ARG A 1 101 ? 7.705 -15.152 -14.777 1.00 64.75 101 ARG A C 1
ATOM 744 O O . ARG A 1 101 ? 7.360 -15.836 -15.737 1.00 64.75 101 ARG A O 1
ATOM 751 N N . PHE A 1 102 ? 6.999 -14.080 -14.399 1.00 58.38 102 PHE A N 1
ATOM 752 C CA . PHE A 1 102 ? 5.559 -14.004 -14.719 1.00 58.38 102 PHE A CA 1
ATOM 753 C C . PHE A 1 102 ? 5.003 -12.684 -15.272 1.00 58.38 102 PHE A C 1
ATOM 755 O O . PHE A 1 102 ? 3.783 -12.502 -15.242 1.00 58.38 102 PHE A O 1
ATOM 762 N N . GLY A 1 103 ? 5.847 -11.796 -15.811 1.00 62.66 103 GLY A N 1
ATOM 763 C CA . GLY A 1 103 ? 5.478 -10.554 -16.520 1.00 62.66 103 GLY A CA 1
ATOM 764 C C . GLY A 1 103 ? 3.968 -10.317 -16.745 1.00 62.66 103 GLY A C 1
ATOM 765 O O . GLY A 1 103 ? 3.351 -10.913 -17.627 1.00 62.66 103 GLY A O 1
ATOM 766 N N . ARG A 1 104 ? 3.367 -9.452 -15.912 1.00 57.44 104 ARG A N 1
ATOM 767 C CA . ARG A 1 104 ? 1.956 -8.979 -15.890 1.00 57.44 104 ARG A CA 1
ATOM 768 C C . ARG A 1 104 ? 0.829 -10.005 -15.674 1.00 57.44 104 ARG A C 1
ATOM 770 O O . ARG A 1 104 ? -0.216 -9.603 -15.170 1.00 57.44 104 ARG A O 1
ATOM 777 N N . LYS A 1 105 ? 0.989 -11.297 -15.980 1.00 59.12 105 LYS A N 1
ATOM 778 C CA . LYS A 1 105 ? -0.130 -12.270 -15.939 1.00 59.12 105 LYS A CA 1
ATOM 779 C C . LYS A 1 105 ? -0.488 -12.761 -14.529 1.00 59.12 105 LYS A C 1
ATOM 781 O O . LYS A 1 105 ? -1.660 -12.998 -14.250 1.00 59.12 105 LYS A O 1
ATOM 786 N N . ALA A 1 106 ? 0.488 -12.863 -13.624 1.00 62.75 106 ALA A N 1
ATOM 787 C CA . ALA A 1 106 ? 0.251 -13.344 -12.257 1.00 62.75 106 ALA A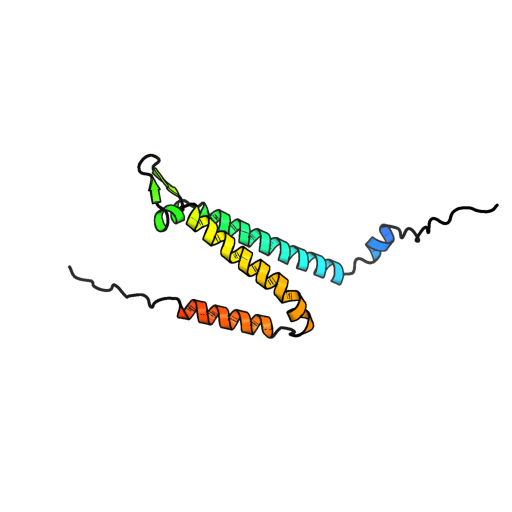 CA 1
ATOM 788 C C . ALA A 1 106 ? -0.567 -12.356 -11.413 1.00 62.75 106 ALA A C 1
ATOM 790 O O . ALA A 1 106 ? -1.435 -12.775 -10.655 1.00 62.75 106 ALA A O 1
ATOM 791 N N . ALA A 1 107 ? -0.338 -11.049 -11.583 1.00 61.78 107 ALA A N 1
ATOM 792 C CA . ALA A 1 107 ? -1.080 -10.018 -10.858 1.00 61.78 107 ALA A CA 1
ATOM 793 C C . ALA A 1 107 ? -2.585 -10.073 -11.171 1.00 61.78 107 ALA A C 1
ATOM 795 O O . ALA A 1 107 ? -3.408 -9.987 -10.266 1.00 61.78 107 ALA A O 1
ATOM 796 N N . VAL A 1 108 ? -2.940 -10.293 -12.442 1.00 67.25 108 VAL A N 1
ATOM 797 C CA . VAL A 1 108 ? -4.341 -10.417 -12.874 1.00 67.25 108 VAL A CA 1
ATOM 798 C C . VAL A 1 108 ? -4.973 -11.706 -12.346 1.00 67.25 108 VAL A C 1
ATOM 800 O O . VAL A 1 108 ? -6.117 -11.674 -11.909 1.00 67.25 108 VAL A O 1
ATOM 803 N N . LEU A 1 109 ? -4.234 -12.823 -12.324 1.00 67.50 109 LEU A N 1
ATOM 804 C CA . LEU A 1 109 ? -4.737 -14.091 -11.784 1.00 67.50 109 LEU A CA 1
ATOM 805 C C . LEU A 1 109 ? -4.999 -14.001 -10.273 1.00 67.50 109 LEU A C 1
ATOM 807 O O . LEU A 1 109 ? -6.049 -14.429 -9.806 1.00 67.50 109 LEU A O 1
ATOM 811 N N . VAL A 1 110 ? -4.069 -13.417 -9.512 1.00 69.25 110 VAL A N 1
ATOM 812 C CA . VAL A 1 110 ? -4.216 -13.256 -8.058 1.00 69.25 110 VAL A CA 1
ATOM 813 C C . VAL A 1 110 ? -5.372 -12.313 -7.732 1.00 69.25 110 VAL A C 1
ATOM 815 O O . VAL A 1 110 ? -6.186 -12.650 -6.877 1.00 69.25 110 VAL A O 1
ATOM 818 N N . LEU A 1 111 ? -5.496 -11.185 -8.443 1.00 69.38 111 LEU A N 1
ATOM 819 C CA . LEU A 1 111 ? -6.638 -10.281 -8.285 1.00 69.38 111 LEU A CA 1
ATOM 820 C C . LEU A 1 111 ? -7.958 -10.969 -8.644 1.00 69.38 111 LEU A C 1
ATOM 822 O O . LEU A 1 111 ? -8.919 -10.836 -7.896 1.00 69.38 111 LEU A O 1
ATOM 826 N N . ALA A 1 112 ? -7.999 -11.752 -9.725 1.00 73.12 112 ALA A N 1
ATOM 827 C CA . ALA A 1 112 ? -9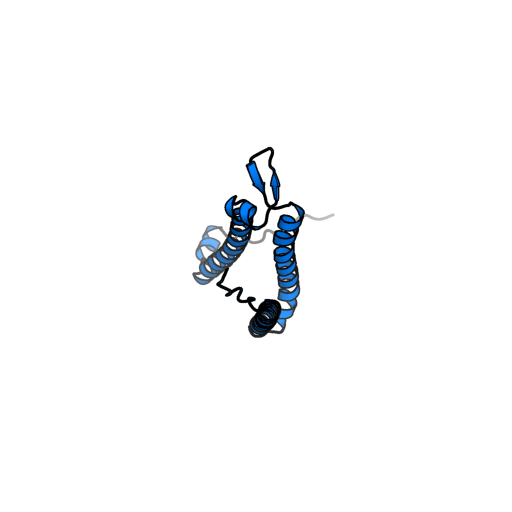.195 -12.496 -10.105 1.00 73.12 112 ALA A CA 1
ATOM 828 C C . ALA A 1 112 ? -9.605 -13.510 -9.025 1.00 73.12 112 ALA A C 1
ATOM 830 O O . ALA A 1 112 ? -10.771 -13.548 -8.642 1.00 73.12 112 ALA A O 1
ATOM 831 N N . ILE A 1 113 ? -8.661 -14.291 -8.489 1.00 76.62 113 ILE A N 1
ATOM 832 C CA . ILE A 1 113 ? -8.945 -15.282 -7.439 1.00 76.62 113 ILE A CA 1
ATOM 833 C C . ILE A 1 113 ? -9.429 -14.588 -6.160 1.00 76.62 113 ILE A C 1
ATOM 835 O O . ILE A 1 113 ? -10.434 -15.007 -5.589 1.00 76.62 113 ILE A O 1
ATOM 839 N N . LEU A 1 114 ? -8.773 -13.501 -5.740 1.00 75.31 114 LEU A N 1
ATOM 840 C CA . LEU A 1 114 ? -9.204 -12.709 -4.585 1.00 75.31 114 LEU A CA 1
ATOM 841 C C . LEU A 1 114 ? -10.609 -12.135 -4.782 1.00 75.31 114 LEU A C 1
ATOM 843 O O . LEU A 1 114 ? -11.442 -12.275 -3.892 1.00 75.31 114 LEU A O 1
ATOM 847 N N . SER A 1 115 ? -10.907 -11.560 -5.951 1.00 74.50 115 SER A N 1
ATOM 848 C CA . SER A 1 115 ? -12.246 -11.048 -6.259 1.00 74.50 115 SER A CA 1
ATOM 849 C C . SER A 1 115 ? -13.311 -12.144 -6.229 1.00 74.50 115 SER A C 1
ATOM 851 O O . SER A 1 115 ? -14.398 -11.913 -5.704 1.00 74.50 115 SER A O 1
ATOM 853 N N . PHE A 1 116 ? -13.003 -13.340 -6.736 1.00 79.81 116 PHE A N 1
ATOM 854 C CA . PHE A 1 116 ? -13.923 -14.477 -6.686 1.00 79.81 116 PHE A CA 1
ATOM 855 C C . PHE A 1 116 ? -14.194 -14.940 -5.254 1.00 79.81 116 PHE A C 1
ATOM 857 O O . PHE A 1 116 ? -15.349 -15.162 -4.898 1.00 79.81 116 PHE A O 1
ATOM 864 N N . VAL A 1 117 ? -13.155 -15.055 -4.424 1.00 78.56 117 VAL A N 1
ATOM 865 C CA . VAL A 1 117 ? -13.301 -15.470 -3.021 1.00 78.56 117 VAL A CA 1
ATOM 866 C C . VAL A 1 117 ? -14.054 -14.412 -2.211 1.00 78.56 117 VAL A C 1
ATOM 868 O O . VAL A 1 117 ? -14.931 -14.766 -1.426 1.00 78.56 117 VAL A O 1
ATOM 871 N N . SER A 1 118 ? -13.778 -13.123 -2.434 1.00 74.38 118 SER A N 1
ATOM 872 C CA . SER A 1 118 ? -14.500 -12.026 -1.777 1.00 74.38 118 SER A CA 1
ATOM 873 C C . SER A 1 118 ? -15.985 -11.997 -2.144 1.00 74.38 118 SER A C 1
ATOM 875 O O . SER A 1 118 ? -16.810 -11.866 -1.248 1.00 74.38 118 SER A O 1
ATOM 877 N N . VAL A 1 119 ? -16.339 -12.157 -3.425 1.00 76.38 119 VAL A N 1
ATOM 878 C CA . VAL A 1 119 ? -17.748 -12.213 -3.864 1.00 76.38 119 VAL A CA 1
ATOM 879 C C . VAL A 1 119 ? -18.456 -13.456 -3.340 1.00 76.38 119 VAL A C 1
ATOM 881 O O . VAL A 1 119 ? -19.603 -13.370 -2.919 1.00 76.38 119 VAL A O 1
ATOM 884 N N . LEU A 1 120 ? -17.793 -14.612 -3.362 1.00 79.69 120 LEU A N 1
ATOM 885 C CA . LEU A 1 120 ? -18.407 -15.861 -2.916 1.00 79.69 120 LEU A CA 1
ATOM 886 C C . LEU A 1 120 ? -18.669 -15.869 -1.405 1.00 79.69 120 LEU A C 1
ATOM 888 O O . LEU A 1 120 ? -19.605 -16.518 -0.946 1.00 79.69 120 LEU A O 1
ATOM 892 N N . SER A 1 121 ? -17.834 -15.165 -0.639 1.00 74.31 121 SER A N 1
ATOM 893 C CA . SER A 1 121 ? -17.972 -15.063 0.811 1.00 74.31 121 SER A CA 1
ATOM 894 C C . SER A 1 121 ? -18.972 -13.994 1.259 1.00 74.31 121 SER A C 1
ATOM 896 O O . SER A 1 121 ? -19.232 -13.926 2.460 1.00 74.31 121 SER A O 1
ATOM 898 N N . ASP A 1 122 ? -19.521 -13.177 0.352 1.00 70.38 122 ASP A N 1
ATOM 899 C CA . ASP A 1 122 ? -20.641 -12.290 0.674 1.00 70.38 122 ASP A CA 1
ATOM 900 C C . ASP A 1 122 ? -21.920 -13.142 0.730 1.00 70.38 122 ASP A C 1
ATOM 902 O O . ASP A 1 122 ? -22.388 -13.624 -0.309 1.00 70.38 122 ASP A O 1
ATOM 906 N N . PRO A 1 123 ? -22.482 -13.419 1.925 1.00 64.50 123 PRO A N 1
ATOM 907 C CA . PRO A 1 123 ? -23.767 -14.087 1.991 1.00 64.50 123 PRO A CA 1
ATOM 908 C C . PRO A 1 123 ? -24.793 -13.193 1.283 1.00 64.50 123 PRO A C 1
ATOM 910 O O . PRO A 1 123 ? -24.784 -11.979 1.497 1.00 64.50 123 PRO A O 1
ATOM 913 N N . PRO A 1 124 ? -25.689 -13.761 0.453 1.00 66.69 124 PRO A N 1
ATOM 914 C CA . PRO A 1 124 ? -26.664 -12.967 -0.274 1.00 66.69 124 PRO A CA 1
ATOM 915 C C . PRO A 1 124 ? -27.416 -12.072 0.713 1.00 66.69 124 PRO A C 1
ATOM 917 O O . PRO A 1 124 ? -27.788 -12.552 1.791 1.00 66.69 124 PRO A O 1
ATOM 920 N N . PRO A 1 125 ? -27.667 -10.794 0.373 1.00 56.06 125 PRO A N 1
ATOM 921 C CA . PRO A 1 125 ? -28.434 -9.918 1.233 1.00 56.06 125 PRO A CA 1
ATOM 922 C C . PRO A 1 125 ? -29.796 -10.571 1.438 1.00 56.06 125 PRO A C 1
ATOM 924 O O . PRO A 1 125 ? -30.625 -10.623 0.524 1.00 56.06 125 PRO A O 1
ATOM 927 N N . LEU A 1 126 ? -30.016 -11.094 2.645 1.00 55.97 126 LEU A N 1
ATOM 928 C CA . LEU A 1 126 ? -31.337 -11.434 3.133 1.00 55.97 126 LEU A CA 1
ATOM 929 C C . LEU A 1 126 ? -32.138 -10.142 3.032 1.00 55.97 126 LEU A C 1
ATOM 931 O O . LEU A 1 126 ? -32.012 -9.231 3.850 1.00 55.97 126 LEU A O 1
ATOM 935 N N . ARG A 1 127 ? -32.921 -10.046 1.954 1.00 55.97 127 ARG A N 1
ATOM 936 C CA . ARG A 1 127 ? -33.971 -9.055 1.793 1.00 55.97 127 ARG A CA 1
ATOM 937 C C . ARG A 1 127 ? -34.934 -9.266 2.954 1.00 55.97 127 ARG A C 1
ATOM 939 O O . ARG A 1 127 ? -35.918 -9.984 2.821 1.00 55.97 127 ARG A O 1
ATOM 946 N N . LEU A 1 128 ? -34.690 -8.601 4.076 1.00 55.94 128 LEU A N 1
ATOM 947 C CA . LEU A 1 128 ? -35.750 -8.255 5.008 1.00 55.94 128 LEU A CA 1
ATOM 948 C C . LEU A 1 128 ? -36.587 -7.168 4.333 1.00 55.94 128 LEU A C 1
ATOM 950 O O . LEU A 1 128 ? -36.446 -5.971 4.566 1.00 55.94 128 LEU A O 1
ATOM 954 N N . ARG A 1 129 ? -37.428 -7.631 3.407 1.00 59.16 129 ARG A N 1
ATOM 955 C CA . ARG A 1 129 ? -38.616 -6.939 2.933 1.00 59.16 129 ARG A CA 1
ATOM 956 C C . ARG A 1 129 ? -39.821 -7.767 3.367 1.00 59.16 129 ARG A C 1
ATOM 958 O O . ARG A 1 129 ? -40.423 -8.473 2.574 1.00 59.16 129 ARG A O 1
ATOM 965 N N . ALA A 1 130 ? -40.122 -7.656 4.647 1.00 54.50 130 ALA A N 1
ATOM 966 C CA . ALA A 1 130 ? -41.471 -7.683 5.190 1.00 54.50 130 ALA A CA 1
ATOM 967 C C . ALA A 1 130 ? -41.435 -6.537 6.219 1.00 54.50 130 ALA A C 1
ATOM 969 O O . ALA A 1 130 ? -40.709 -6.641 7.198 1.00 54.50 130 ALA A O 1
ATOM 970 N N . SER A 1 131 ? -41.920 -5.317 5.960 1.00 72.00 131 SER A N 1
ATOM 971 C CA . SER A 1 131 ? -43.237 -4.943 5.423 1.00 72.00 131 SER A CA 1
ATOM 972 C C . SER A 1 131 ? -44.327 -5.798 6.061 1.00 72.00 131 SER A C 1
ATOM 974 O O . SER A 1 131 ? -44.407 -6.983 5.764 1.00 72.00 131 SER A O 1
ATOM 976 N N . ASP A 1 132 ? -45.128 -5.156 6.912 1.00 56.75 132 ASP A N 1
ATOM 977 C CA . ASP A 1 132 ? -46.312 -5.657 7.626 1.00 56.75 132 ASP A CA 1
ATOM 978 C C . ASP A 1 132 ? -46.084 -6.366 8.974 1.00 56.75 132 ASP A C 1
ATOM 980 O O . ASP A 1 132 ? -46.200 -7.586 9.094 1.00 56.75 132 ASP A O 1
ATOM 984 N N . ARG A 1 133 ? -45.866 -5.571 10.030 1.00 56.34 133 ARG A N 1
ATOM 985 C CA . ARG A 1 133 ? -46.877 -5.299 11.077 1.00 56.34 133 ARG A CA 1
ATOM 986 C C . ARG A 1 133 ? -46.398 -4.252 12.074 1.00 56.34 133 ARG A C 1
ATOM 988 O O . ARG A 1 133 ? -45.209 -4.302 12.448 1.00 56.34 133 ARG A O 1
#

Foldseek 3Di:
DDDDDDPPPDPPDDPVVVVVPPDVVVVVVVVVVVVVVVVVVCVLVVLVVCQPDQVNLVVAFDQDPVPRGRHHDPVVSCCSNVVVVVVVVVCVVVCVVCVVPPPPPVVVVVVVVVVVVVVVPPDPPPPPPDDDD

Organism: NCBI:txid1690605

Sequence (133 aa):
MHGETGLVGGPQLSLVHRMREFNLTLVFVMLYMGSCAFNFGYDVGNFGAVQGMQSFGKRFGECDDTTGTCALPAWLSSLMTSLPFLGKAMGATACGPIAERFGRKAAVLVLAILSFVSVLSDPPPLRLRASDR

Secondary structure (DSSP, 8-state):
--------------HHHHHHT--HHHHHHHHHHHHHHHHHHHHHHHHHHHHT-HHHHHHHSEE-TTT--EE--HHHHHHHHHHHHHHHHHHHHHHHHHHHH-TTHHHHHHHHHHHHHHHHTS-----------